Protein AF-A0A8X6HT82-F1 (afdb_monomer_lite)

Foldseek 3Di:
DDDDPDDDPPPPDPPPPDDPDDDDPDDALVVCQPAADPAQADEDECVVPPDPVSVVSNVVNYPDPNNYPYYHD

Radius of gyration: 21.94 Å; chains: 1; bounding box: 26×40×66 Å

Structure (mmCIF, N/CA/C/O backbone):
data_AF-A0A8X6HT82-F1
#
_entry.id   AF-A0A8X6HT82-F1
#
loop_
_atom_site.group_PDB
_atom_site.id
_atom_site.type_symbol
_atom_site.label_atom_id
_atom_site.label_alt_id
_atom_site.label_comp_id
_atom_site.label_asym_id
_atom_site.label_entity_id
_atom_site.label_seq_id
_atom_site.pdbx_PDB_ins_code
_atom_site.Cartn_x
_atom_site.Cartn_y
_atom_site.Cartn_z
_atom_site.occupancy
_atom_site.B_iso_or_equiv
_atom_site.auth_seq_id
_atom_site.auth_comp_id
_atom_site.auth_asym_id
_atom_site.auth_atom_id
_atom_site.pdbx_PDB_model_num
ATOM 1 N N . MET A 1 1 ? 9.622 31.147 -56.795 1.00 50.81 1 MET A N 1
ATOM 2 C CA . MET A 1 1 ? 9.305 29.751 -56.427 1.00 50.81 1 MET A CA 1
ATOM 3 C C . MET A 1 1 ? 10.146 29.426 -55.211 1.00 50.81 1 MET A C 1
ATOM 5 O O . MET A 1 1 ? 11.339 29.198 -55.360 1.00 50.81 1 MET A O 1
ATOM 9 N N . ASP A 1 2 ? 9.557 29.530 -54.023 1.00 50.75 2 ASP A N 1
ATOM 10 C CA . ASP A 1 2 ? 10.263 29.269 -52.767 1.00 50.75 2 ASP A CA 1
ATOM 11 C C . ASP A 1 2 ? 10.470 27.764 -52.550 1.00 50.75 2 ASP A C 1
ATOM 13 O O . ASP A 1 2 ? 9.604 26.963 -52.921 1.00 50.75 2 ASP A O 1
ATOM 17 N N . PRO A 1 3 ? 11.601 27.346 -51.958 1.00 58.66 3 PRO A N 1
ATOM 18 C CA . PRO A 1 3 ? 11.881 25.939 -51.744 1.00 58.66 3 PRO A CA 1
ATOM 19 C C . PRO A 1 3 ? 10.974 25.373 -50.644 1.00 58.66 3 PRO A C 1
ATOM 21 O O . PRO A 1 3 ? 10.872 25.911 -49.541 1.00 58.66 3 PRO A O 1
ATOM 24 N N . VAL A 1 4 ? 10.324 24.248 -50.953 1.00 64.94 4 VAL A N 1
ATOM 25 C CA . VAL A 1 4 ? 9.454 23.501 -50.037 1.00 64.94 4 VAL A CA 1
ATOM 26 C C . VAL A 1 4 ? 10.242 23.105 -48.785 1.00 64.94 4 VAL A C 1
ATOM 28 O O . VAL A 1 4 ? 11.169 22.294 -48.837 1.00 64.94 4 VAL A O 1
ATOM 31 N N . LYS A 1 5 ? 9.860 23.679 -47.640 1.00 61.78 5 LYS A N 1
ATOM 32 C CA . LYS A 1 5 ? 10.444 23.394 -46.326 1.00 61.78 5 LYS A CA 1
ATOM 33 C C . LYS A 1 5 ? 10.079 21.957 -45.927 1.00 61.78 5 LYS A C 1
ATOM 35 O O . LYS A 1 5 ? 8.958 21.690 -45.503 1.00 61.78 5 LYS A O 1
ATOM 40 N N . LYS A 1 6 ? 11.010 21.011 -46.089 1.00 59.81 6 LYS A N 1
ATOM 41 C CA . LYS A 1 6 ? 10.839 19.632 -45.605 1.00 59.81 6 LYS A CA 1
ATOM 42 C C . LYS A 1 6 ? 10.811 19.637 -44.077 1.00 59.81 6 LYS A C 1
ATOM 44 O O . LYS A 1 6 ? 11.840 19.827 -43.434 1.00 59.81 6 LYS A O 1
ATOM 49 N N . VAL A 1 7 ? 9.631 19.429 -43.499 1.00 63.16 7 VAL A N 1
ATOM 50 C CA . VAL A 1 7 ? 9.478 19.183 -42.062 1.00 63.16 7 VAL A CA 1
ATOM 51 C C . VAL A 1 7 ? 9.880 17.735 -41.796 1.00 63.16 7 VAL A C 1
ATOM 53 O O . VAL A 1 7 ? 9.178 16.799 -42.172 1.00 63.16 7 VAL A O 1
ATOM 56 N N . MET A 1 8 ? 11.044 17.549 -41.182 1.00 55.16 8 MET A N 1
ATOM 57 C CA . MET A 1 8 ? 11.505 16.250 -40.702 1.00 55.16 8 MET A CA 1
ATOM 58 C C . MET A 1 8 ? 10.797 15.945 -39.380 1.00 55.16 8 MET A C 1
ATOM 60 O O . MET A 1 8 ? 11.184 16.459 -38.334 1.00 55.16 8 MET A O 1
ATOM 64 N N . ILE A 1 9 ? 9.751 15.119 -39.419 1.00 62.84 9 ILE A N 1
ATOM 65 C CA . ILE A 1 9 ? 9.130 14.583 -38.203 1.00 62.84 9 ILE A CA 1
ATOM 66 C C . ILE A 1 9 ? 10.047 13.465 -37.692 1.00 62.84 9 ILE A C 1
ATOM 68 O O . ILE A 1 9 ? 10.038 12.351 -38.216 1.00 62.84 9 ILE A O 1
ATOM 72 N N . GLN A 1 10 ? 10.884 13.767 -36.696 1.00 53.47 10 GLN A N 1
ATOM 73 C CA . GLN A 1 10 ? 11.645 12.744 -35.979 1.00 53.47 10 GLN A CA 1
ATOM 74 C C . GLN A 1 10 ? 10.680 11.919 -35.125 1.00 53.47 10 GLN A C 1
ATOM 76 O O . GLN A 1 10 ? 10.320 12.298 -34.014 1.00 53.47 10 GLN A O 1
ATOM 81 N N . VAL A 1 11 ? 10.262 10.768 -35.650 1.00 59.66 11 VAL A N 1
ATOM 82 C CA . VAL A 1 11 ? 9.575 9.745 -34.859 1.00 59.66 11 VAL A CA 1
ATOM 83 C C . VAL A 1 11 ? 10.620 9.116 -33.941 1.00 59.66 11 VAL A C 1
ATOM 85 O O . VAL A 1 11 ? 11.403 8.266 -34.370 1.00 59.66 11 VAL A O 1
ATOM 88 N N . GLN A 1 12 ? 10.670 9.561 -32.684 1.00 58.12 12 GLN A N 1
ATOM 89 C CA . GLN A 1 12 ? 11.468 8.902 -31.653 1.00 58.12 12 GLN A CA 1
ATOM 90 C C . GLN A 1 12 ? 10.907 7.494 -31.435 1.00 58.12 12 GLN A C 1
ATOM 92 O O . GLN A 1 12 ? 9.912 7.293 -30.742 1.00 58.12 12 GLN A O 1
ATOM 97 N N . ARG A 1 13 ? 11.533 6.498 -32.066 1.00 55.31 13 ARG A N 1
ATOM 98 C CA . ARG A 1 13 ? 11.290 5.094 -31.743 1.00 55.31 13 ARG A CA 1
ATOM 99 C C . ARG A 1 13 ? 11.871 4.845 -30.358 1.00 55.31 13 ARG A C 1
ATOM 101 O O . ARG A 1 13 ? 13.084 4.914 -30.181 1.00 55.31 13 ARG A O 1
ATOM 108 N N . ASN A 1 14 ? 11.008 4.573 -29.387 1.00 55.78 14 ASN A N 1
ATOM 109 C CA . ASN A 1 14 ? 11.429 4.075 -28.086 1.00 55.78 14 ASN A CA 1
ATOM 110 C C . ASN A 1 14 ? 12.119 2.718 -28.338 1.00 55.78 14 ASN A C 1
ATOM 112 O O . ASN A 1 14 ? 11.469 1.758 -28.738 1.00 55.78 14 ASN A O 1
ATOM 116 N N . LEU A 1 15 ? 13.452 2.663 -28.236 1.00 56.97 15 LEU A N 1
ATOM 117 C CA . LEU A 1 15 ? 14.282 1.519 -28.661 1.00 56.97 15 LEU A CA 1
ATOM 118 C C . LEU A 1 15 ? 14.126 0.268 -27.780 1.00 56.97 15 LEU A C 1
ATOM 120 O O . LEU A 1 15 ? 14.704 -0.773 -28.078 1.00 56.97 15 LEU A O 1
ATOM 124 N N . LYS A 1 16 ? 13.343 0.350 -26.704 1.00 61.44 16 LYS A N 1
ATOM 125 C CA . LYS A 1 16 ? 12.936 -0.811 -25.919 1.00 61.44 16 LYS A CA 1
ATOM 126 C C . LYS A 1 16 ? 11.651 -1.347 -26.533 1.00 61.44 16 LYS A C 1
ATOM 128 O O . LYS A 1 16 ? 10.579 -0.817 -26.268 1.00 61.44 16 LYS A O 1
ATOM 133 N N . GLY A 1 17 ? 11.762 -2.364 -27.384 1.00 58.44 17 GLY A N 1
ATOM 134 C CA . GLY A 1 17 ? 10.624 -3.102 -27.948 1.00 58.44 17 GLY A CA 1
ATOM 135 C C . GLY A 1 17 ? 9.880 -3.938 -26.900 1.00 58.44 17 GLY A C 1
ATOM 136 O O . GLY A 1 17 ? 9.584 -5.102 -27.139 1.00 58.44 17 GLY A O 1
ATOM 137 N N . GLU A 1 18 ? 9.641 -3.373 -25.720 1.00 73.00 18 GLU A N 1
ATOM 138 C CA . GLU A 1 18 ? 8.942 -4.014 -24.618 1.00 73.00 18 GLU A CA 1
ATOM 139 C C . GLU A 1 18 ? 7.451 -3.700 -24.725 1.00 73.00 18 GLU A C 1
ATOM 141 O O . GLU A 1 18 ? 7.042 -2.586 -25.064 1.00 73.00 18 GLU A O 1
ATOM 146 N N . PHE A 1 19 ? 6.631 -4.711 -24.457 1.00 80.88 19 PHE A N 1
ATOM 147 C CA . PHE A 1 19 ? 5.187 -4.556 -24.414 1.00 80.88 19 PHE A CA 1
ATOM 148 C C . PHE A 1 19 ? 4.830 -3.553 -23.299 1.00 80.88 19 PHE A C 1
ATOM 150 O O . PHE A 1 19 ? 5.262 -3.754 -22.164 1.00 80.88 19 PHE A O 1
ATOM 157 N N . PRO A 1 20 ? 4.077 -2.470 -23.578 1.00 78.44 20 PRO A N 1
ATOM 158 C CA . PRO A 1 20 ? 3.896 -1.343 -22.656 1.00 78.44 20 PRO A CA 1
ATOM 159 C C . PRO A 1 20 ? 2.862 -1.634 -21.555 1.00 78.44 20 PRO A C 1
ATOM 161 O O . PRO A 1 20 ? 2.088 -0.764 -21.165 1.00 78.44 20 PRO A O 1
ATOM 164 N N . ILE A 1 21 ? 2.812 -2.877 -21.081 1.00 82.94 21 ILE A N 1
ATOM 165 C CA . ILE A 1 21 ? 1.917 -3.343 -20.028 1.00 82.94 21 ILE A CA 1
ATOM 166 C C . ILE A 1 21 ? 2.743 -4.218 -19.094 1.00 82.94 21 ILE A C 1
ATOM 168 O O . ILE A 1 21 ? 3.405 -5.160 -19.527 1.00 82.94 21 ILE A O 1
ATOM 172 N N . VAL A 1 22 ? 2.673 -3.909 -17.805 1.00 83.94 22 VAL A N 1
ATOM 173 C CA . VAL A 1 22 ? 3.279 -4.696 -16.731 1.00 83.94 22 VAL A CA 1
ATOM 174 C C . VAL A 1 22 ? 2.183 -5.199 -15.801 1.00 83.94 22 VAL A C 1
ATOM 176 O O . VAL A 1 22 ? 1.144 -4.558 -15.650 1.00 83.94 22 VAL A O 1
ATOM 179 N N . VAL A 1 23 ? 2.404 -6.357 -15.182 1.00 85.06 23 VAL A N 1
ATOM 180 C CA . VAL A 1 23 ? 1.497 -6.871 -14.150 1.00 85.06 23 VAL A CA 1
ATOM 181 C C . VAL A 1 23 ? 1.506 -5.928 -12.944 1.00 85.06 23 VAL A C 1
ATOM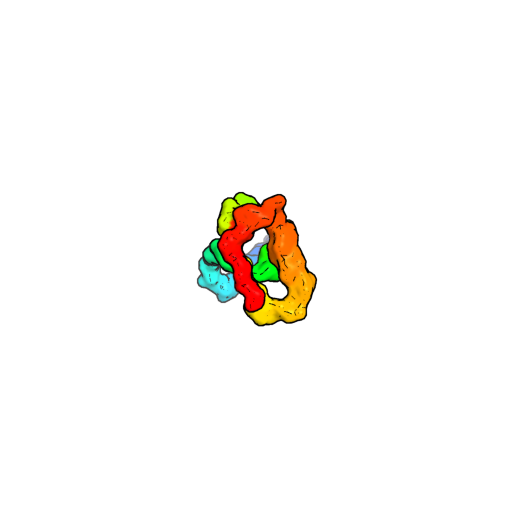 183 O O . VAL A 1 23 ? 2.565 -5.617 -12.407 1.00 85.06 23 VAL A O 1
ATOM 186 N N . GLY A 1 24 ? 0.324 -5.453 -12.548 1.00 84.81 24 GLY A N 1
ATOM 187 C CA . GLY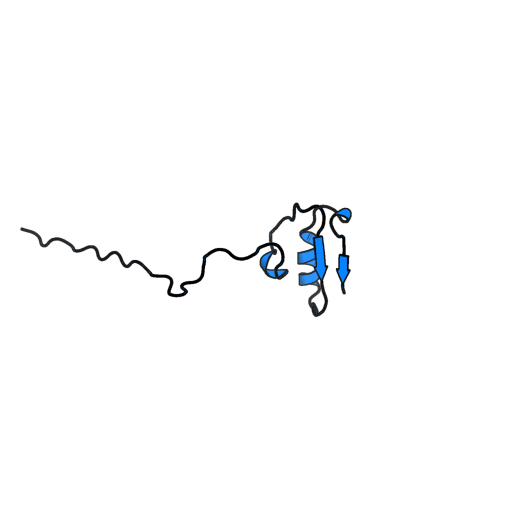 A 1 24 ? 0.158 -4.422 -11.515 1.00 84.81 24 GLY A CA 1
ATOM 188 C C . GLY A 1 24 ? -0.255 -4.938 -10.135 1.00 84.81 24 GLY A C 1
ATOM 189 O O . GLY A 1 24 ? -0.480 -4.131 -9.245 1.00 84.81 24 GLY A O 1
ATOM 190 N N . PHE A 1 25 ? -0.371 -6.257 -9.940 1.00 86.88 25 PHE A N 1
ATOM 191 C CA . PHE A 1 25 ? -0.860 -6.841 -8.679 1.00 86.88 25 PHE A CA 1
ATOM 192 C C . PHE A 1 25 ? 0.107 -6.673 -7.500 1.00 86.88 25 PHE A C 1
ATOM 194 O O . PHE A 1 25 ? -0.304 -6.726 -6.347 1.00 86.88 25 PHE A O 1
ATOM 201 N N . ALA A 1 26 ? 1.402 -6.520 -7.783 1.00 89.94 26 ALA A N 1
ATOM 202 C CA . ALA A 1 26 ? 2.439 -6.343 -6.779 1.00 89.94 26 ALA A CA 1
ATOM 203 C C . ALA A 1 26 ? 3.511 -5.387 -7.301 1.00 89.94 26 ALA A C 1
ATOM 205 O O . ALA A 1 26 ? 3.827 -5.359 -8.490 1.00 89.94 26 ALA A O 1
ATOM 206 N N . GLY A 1 27 ? 4.100 -4.621 -6.391 1.00 90.38 27 GLY A N 1
ATOM 207 C CA . GLY A 1 27 ? 5.105 -3.620 -6.711 1.00 90.38 27 GLY A CA 1
ATOM 208 C C . GLY A 1 27 ? 5.873 -3.195 -5.470 1.00 90.38 27 GLY A C 1
ATOM 209 O O . GLY A 1 27 ? 5.547 -3.576 -4.346 1.00 90.38 27 GLY A O 1
ATOM 210 N N . THR A 1 28 ? 6.924 -2.409 -5.672 1.00 91.88 28 THR A N 1
ATOM 211 C CA . THR A 1 28 ? 7.674 -1.841 -4.552 1.00 91.88 28 THR A CA 1
ATOM 212 C C . THR A 1 28 ? 6.923 -0.650 -3.967 1.00 91.88 28 THR A C 1
ATOM 214 O O . THR A 1 28 ? 6.240 0.075 -4.687 1.00 91.88 28 THR A O 1
ATOM 217 N N . ILE A 1 29 ? 7.098 -0.396 -2.668 1.00 91.69 29 ILE A N 1
ATOM 218 C CA . ILE A 1 29 ? 6.426 0.708 -1.960 1.00 91.69 29 ILE A CA 1
ATOM 219 C C . ILE A 1 29 ? 6.649 2.058 -2.669 1.00 91.69 29 ILE A C 1
ATOM 221 O O . ILE A 1 29 ? 5.722 2.850 -2.794 1.00 91.69 29 ILE A O 1
ATOM 225 N N . HIS A 1 30 ? 7.847 2.286 -3.220 1.00 91.25 30 HIS A N 1
ATOM 226 C CA . HIS A 1 30 ? 8.181 3.487 -3.995 1.00 91.25 30 HIS A CA 1
ATOM 227 C C . HIS A 1 30 ? 7.267 3.723 -5.204 1.00 91.25 30 HIS A C 1
ATOM 229 O O . HIS A 1 30 ? 7.072 4.863 -5.608 1.00 91.25 30 HIS A O 1
ATOM 235 N N . LYS A 1 31 ? 6.744 2.658 -5.823 1.00 90.81 31 LYS A N 1
ATOM 236 C CA . LYS A 1 31 ? 5.854 2.765 -6.985 1.00 90.81 31 LYS A CA 1
ATOM 237 C C . LYS A 1 31 ? 4.414 3.070 -6.607 1.00 90.81 31 LYS A C 1
ATOM 239 O O . LYS A 1 31 ? 3.716 3.624 -7.440 1.00 90.81 31 LYS A O 1
ATOM 244 N N . PHE A 1 32 ? 4.027 2.768 -5.371 1.00 90.19 32 PHE A N 1
ATOM 245 C CA . PHE A 1 32 ? 2.709 3.084 -4.827 1.00 90.19 32 PHE A CA 1
ATOM 246 C C . PHE A 1 32 ? 2.689 4.398 -4.039 1.00 90.19 32 PHE A C 1
ATOM 248 O O . PHE A 1 32 ? 1.672 4.773 -3.459 1.00 90.19 32 PHE A O 1
ATOM 255 N N . GLN A 1 33 ? 3.816 5.110 -3.957 1.00 91.81 33 GLN A N 1
ATOM 256 C CA . GLN A 1 33 ? 3.885 6.373 -3.236 1.00 91.81 33 GLN A CA 1
ATOM 257 C C . GLN A 1 33 ? 2.965 7.409 -3.895 1.00 91.81 33 GLN A C 1
ATOM 259 O O . GLN A 1 33 ? 3.182 7.806 -5.035 1.00 91.81 33 GLN A O 1
ATOM 264 N N . GLY A 1 34 ? 1.972 7.882 -3.140 1.00 92.38 34 GLY A N 1
ATOM 265 C CA . GLY A 1 34 ? 0.951 8.812 -3.634 1.00 92.38 34 GLY A CA 1
ATOM 266 C C . GLY A 1 34 ? -0.389 8.149 -3.953 1.00 92.38 34 GLY A C 1
ATOM 267 O O . GLY A 1 34 ? -1.391 8.855 -4.012 1.00 92.38 34 GLY A O 1
ATOM 268 N N . A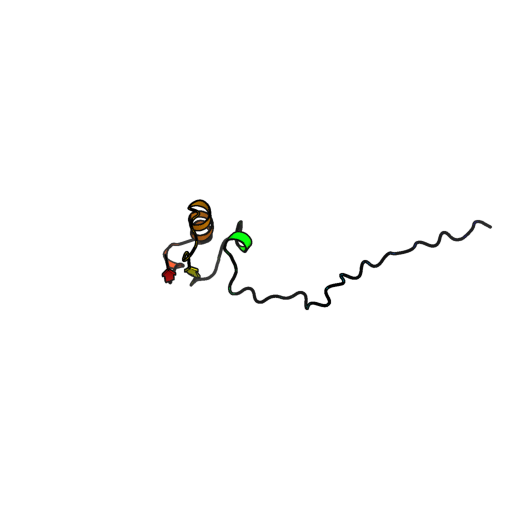SP A 1 35 ? -0.440 6.818 -4.039 1.00 92.06 35 ASP A N 1
ATOM 269 C CA . ASP A 1 35 ? -1.673 6.092 -4.352 1.00 92.06 35 ASP A CA 1
ATOM 270 C C . ASP A 1 35 ? -2.603 5.961 -3.142 1.00 92.06 35 ASP A C 1
ATOM 272 O O . ASP A 1 35 ? -2.197 6.101 -1.988 1.00 92.06 35 ASP A O 1
ATOM 276 N N . THR A 1 36 ? -3.870 5.658 -3.403 1.00 95.00 36 THR A N 1
ATOM 277 C CA . THR A 1 36 ? -4.808 5.143 -2.401 1.00 95.00 36 THR A CA 1
ATOM 278 C C . THR A 1 36 ? -5.259 3.773 -2.880 1.00 95.00 36 THR A C 1
ATOM 280 O O . THR A 1 36 ? -5.764 3.656 -3.992 1.00 95.00 36 THR A O 1
ATOM 283 N N . MET A 1 37 ? -5.023 2.736 -2.078 1.00 92.44 37 MET A N 1
ATOM 284 C CA . MET A 1 37 ? -5.373 1.368 -2.447 1.00 92.44 37 MET A CA 1
ATOM 285 C C . MET A 1 37 ? -6.823 1.077 -2.066 1.00 92.44 37 MET A C 1
ATOM 287 O O . MET A 1 37 ? 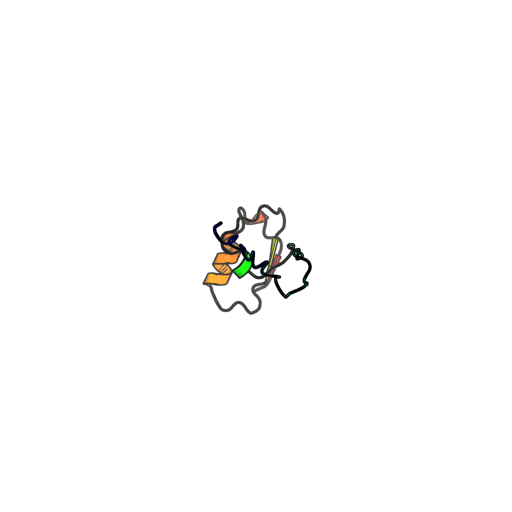-7.210 1.109 -0.890 1.00 92.44 37 MET A O 1
ATOM 291 N N . ASP A 1 38 ? -7.624 0.796 -3.088 1.00 92.00 38 ASP A N 1
ATOM 292 C CA . ASP A 1 38 ? -9.048 0.505 -2.951 1.00 92.00 38 ASP A CA 1
ATOM 293 C C . ASP A 1 38 ? -9.342 -0.990 -2.773 1.00 92.00 38 ASP A C 1
ATOM 295 O O . ASP A 1 38 ? -10.484 -1.339 -2.487 1.00 92.00 38 ASP A O 1
ATOM 299 N N . ASP A 1 39 ? -8.328 -1.850 -2.885 1.00 91.38 39 ASP A N 1
ATOM 300 C CA . ASP A 1 39 ? -8.455 -3.299 -2.736 1.00 91.38 39 ASP A CA 1
ATOM 301 C C . ASP A 1 39 ? -8.865 -3.716 -1.316 1.00 91.38 39 ASP A C 1
ATOM 303 O O . ASP A 1 39 ? -8.382 -3.178 -0.316 1.00 91.38 39 ASP A O 1
ATOM 307 N N . ASP A 1 40 ? -9.722 -4.733 -1.220 1.00 92.56 40 ASP A N 1
ATOM 308 C CA . ASP A 1 40 ? -10.229 -5.239 0.062 1.00 92.56 40 ASP A CA 1
ATOM 309 C C . ASP A 1 40 ? -9.180 -6.027 0.862 1.00 92.56 40 ASP A C 1
ATOM 311 O O . ASP A 1 40 ? -9.306 -6.163 2.078 1.00 92.56 40 ASP A O 1
ATOM 315 N N . ALA A 1 41 ? -8.154 -6.562 0.194 1.00 92.88 41 ALA A N 1
ATOM 316 C CA . ALA A 1 41 ? -7.138 -7.414 0.801 1.00 92.88 41 ALA A CA 1
ATOM 317 C C . ALA A 1 41 ? -5.742 -7.081 0.264 1.00 92.88 41 ALA A C 1
ATOM 319 O O . ALA A 1 41 ? -5.392 -7.408 -0.868 1.00 92.88 41 ALA A O 1
ATOM 320 N N . ILE A 1 42 ? -4.925 -6.459 1.110 1.00 94.44 42 ILE A N 1
ATOM 321 C CA . ILE A 1 42 ? -3.581 -5.983 0.797 1.00 94.44 42 ILE A CA 1
ATOM 322 C C . ILE A 1 42 ? -2.590 -6.674 1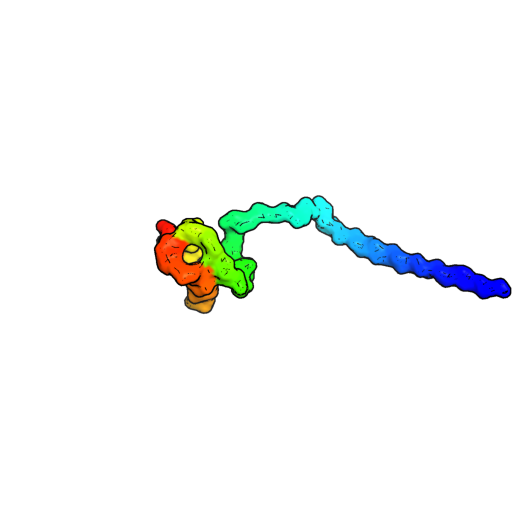.733 1.00 94.44 42 ILE A C 1
ATOM 324 O O . ILE A 1 42 ? -2.709 -6.625 2.960 1.00 94.44 42 ILE A O 1
ATOM 328 N N . ALA A 1 43 ? -1.596 -7.327 1.140 1.00 94.56 43 ALA A N 1
ATOM 329 C CA . ALA A 1 43 ? -0.477 -7.923 1.855 1.00 94.56 43 ALA A CA 1
ATOM 330 C C . ALA A 1 43 ? 0.747 -7.011 1.737 1.00 94.56 43 ALA A C 1
ATOM 332 O O . ALA A 1 43 ? 1.092 -6.572 0.640 1.00 94.56 43 ALA A O 1
ATOM 333 N N . MET A 1 44 ? 1.425 -6.748 2.855 1.00 94.69 44 MET A N 1
ATOM 334 C CA . MET A 1 44 ? 2.648 -5.944 2.868 1.00 94.69 44 MET A CA 1
ATOM 335 C C . MET A 1 44 ? 3.802 -6.738 3.466 1.00 94.69 44 MET A C 1
ATOM 337 O O . MET A 1 44 ? 3.665 -7.410 4.489 1.00 94.69 44 MET A O 1
ATOM 341 N N . ASN A 1 45 ? 4.962 -6.635 2.826 1.00 93.81 45 ASN A N 1
ATOM 342 C CA . ASN A 1 45 ? 6.194 -7.246 3.296 1.00 93.81 45 ASN A CA 1
ATOM 343 C C . ASN A 1 45 ? 7.248 -6.157 3.500 1.00 93.81 45 ASN A C 1
ATOM 345 O O . ASN A 1 45 ? 7.676 -5.513 2.543 1.00 93.81 45 ASN A O 1
ATOM 349 N N . PHE A 1 46 ? 7.641 -5.957 4.753 1.00 92.75 46 PHE A N 1
ATOM 350 C CA . PHE A 1 46 ? 8.671 -5.016 5.174 1.00 92.75 46 PHE A CA 1
ATOM 351 C C . PHE A 1 46 ? 10.026 -5.679 5.406 1.00 92.75 46 PHE A C 1
ATOM 353 O O . PHE A 1 46 ? 10.965 -4.984 5.784 1.00 92.75 46 PHE A O 1
ATOM 360 N N . ASN A 1 47 ? 10.171 -6.974 5.109 1.00 89.50 47 ASN A N 1
ATOM 361 C CA . ASN A 1 47 ? 11.447 -7.662 5.231 1.00 89.50 47 ASN A CA 1
ATOM 362 C C . ASN A 1 47 ? 12.514 -6.957 4.373 1.00 89.50 47 ASN A C 1
ATOM 364 O O . ASN A 1 47 ? 12.381 -6.818 3.155 1.00 89.50 47 ASN A O 1
ATOM 368 N N . GLY A 1 48 ? 13.573 -6.480 5.026 1.00 82.06 48 GLY A N 1
ATOM 369 C CA . GLY A 1 48 ? 14.641 -5.697 4.399 1.00 82.06 48 GLY A CA 1
ATOM 370 C C . GLY A 1 48 ? 14.384 -4.185 4.328 1.00 82.06 48 GLY A C 1
ATOM 371 O O . GLY A 1 48 ? 15.293 -3.438 3.960 1.00 82.06 48 GLY A O 1
ATOM 372 N N . SER A 1 49 ? 13.206 -3.707 4.735 1.00 85.62 49 SER A N 1
ATOM 373 C CA . SER A 1 49 ? 12.901 -2.282 4.856 1.00 85.62 49 SER A CA 1
ATOM 374 C C . SER A 1 49 ? 13.482 -1.731 6.157 1.00 85.62 49 SER A C 1
ATOM 376 O O . SER A 1 49 ? 12.934 -1.910 7.240 1.00 85.62 49 SER A O 1
ATOM 378 N N . ARG A 1 50 ? 14.625 -1.050 6.054 1.00 84.56 50 ARG A N 1
ATOM 379 C CA . ARG A 1 50 ? 15.298 -0.407 7.201 1.00 84.56 50 ARG A CA 1
ATOM 380 C C . ARG A 1 50 ? 14.877 1.044 7.421 1.00 84.56 50 ARG A C 1
ATOM 382 O O . ARG A 1 50 ? 15.254 1.644 8.422 1.00 84.56 50 ARG A O 1
ATOM 389 N N . ASP A 1 51 ? 14.130 1.605 6.477 1.00 90.44 51 ASP A N 1
ATOM 390 C CA . ASP A 1 51 ? 13.654 2.980 6.528 1.00 90.44 51 ASP A CA 1
ATOM 391 C C . ASP A 1 51 ? 12.212 3.022 7.045 1.00 90.44 51 ASP A C 1
ATOM 393 O O . ASP A 1 51 ? 11.282 2.494 6.427 1.00 90.44 51 ASP A O 1
ATOM 397 N N . LEU A 1 52 ? 12.035 3.681 8.187 1.00 89.56 52 LEU A N 1
ATOM 398 C CA . LEU A 1 52 ? 10.737 3.892 8.825 1.00 89.56 52 LEU A CA 1
ATOM 399 C C . LEU A 1 52 ? 9.781 4.695 7.934 1.00 89.56 52 LEU A C 1
ATOM 401 O O . LEU A 1 52 ? 8.574 4.450 7.956 1.00 89.56 52 LEU A O 1
ATOM 405 N N . ASN A 1 53 ? 10.300 5.609 7.109 1.00 93.31 53 ASN A N 1
ATOM 406 C CA . ASN A 1 53 ? 9.475 6.412 6.207 1.00 93.31 53 ASN A CA 1
ATOM 407 C C . ASN A 1 53 ? 8.846 5.552 5.106 1.00 93.31 53 ASN A C 1
ATOM 409 O O . ASN A 1 53 ? 7.719 5.812 4.683 1.00 93.31 53 ASN A O 1
ATOM 413 N N . LEU A 1 54 ? 9.538 4.496 4.669 1.00 91.88 54 LEU A N 1
ATOM 414 C CA . LEU A 1 54 ? 9.023 3.530 3.698 1.00 91.88 54 LEU A CA 1
ATOM 415 C C . LEU A 1 54 ? 7.887 2.694 4.287 1.00 91.88 54 LEU A C 1
ATOM 417 O O . LEU A 1 54 ? 6.850 2.530 3.646 1.00 91.88 54 LEU A O 1
ATOM 421 N N . VAL A 1 55 ? 8.039 2.236 5.530 1.00 92.69 55 VAL A N 1
ATOM 422 C CA . VAL A 1 55 ? 6.977 1.506 6.240 1.00 92.69 55 VAL A CA 1
ATOM 423 C C . VAL A 1 55 ? 5.738 2.390 6.397 1.00 92.69 55 VAL A C 1
ATOM 425 O O . VAL A 1 55 ? 4.633 1.979 6.047 1.00 92.69 55 VAL A O 1
ATOM 428 N N . TYR A 1 56 ? 5.920 3.642 6.829 1.00 94.06 56 TYR A N 1
ATOM 429 C CA . TYR A 1 56 ? 4.828 4.614 6.915 1.00 94.06 56 TYR A CA 1
ATOM 430 C C . TYR A 1 56 ? 4.169 4.882 5.554 1.00 94.06 56 TYR A C 1
ATOM 432 O O . TYR A 1 56 ? 2.941 4.930 5.442 1.00 94.06 56 TYR A O 1
ATOM 440 N N . THR A 1 57 ? 4.969 5.029 4.498 1.00 94.56 57 THR A N 1
ATOM 441 C CA . THR A 1 57 ? 4.455 5.267 3.144 1.00 94.56 57 THR A CA 1
ATOM 442 C C . THR A 1 57 ? 3.538 4.133 2.702 1.00 94.56 57 THR A C 1
ATOM 444 O O . THR A 1 57 ? 2.453 4.417 2.207 1.00 94.56 57 THR A O 1
ATOM 447 N N . ALA A 1 58 ? 3.915 2.874 2.940 1.00 93.75 58 ALA A N 1
ATOM 448 C CA . ALA A 1 58 ? 3.079 1.719 2.616 1.00 93.75 58 ALA A CA 1
ATOM 449 C C . ALA A 1 58 ? 1.792 1.670 3.450 1.00 93.75 58 ALA A C 1
ATOM 451 O O . ALA A 1 58 ? 0.701 1.565 2.895 1.00 93.75 58 ALA A O 1
ATOM 452 N N . LEU A 1 59 ? 1.906 1.807 4.775 1.00 94.62 59 LEU A N 1
ATOM 453 C CA . LEU A 1 59 ? 0.754 1.748 5.680 1.00 94.62 59 LEU A CA 1
ATOM 454 C C . LEU A 1 59 ? -0.244 2.886 5.427 1.00 94.62 59 LEU A C 1
ATOM 456 O O . LEU A 1 59 ? -1.440 2.705 5.614 1.00 94.62 59 LEU A O 1
ATOM 460 N N . SER A 1 60 ? 0.218 4.046 4.959 1.00 95.56 60 SER A N 1
ATOM 461 C CA . SER A 1 60 ? -0.658 5.176 4.618 1.00 95.56 60 SER A CA 1
ATOM 462 C C . SER A 1 60 ? -1.391 5.030 3.280 1.00 95.56 60 SER A C 1
ATOM 464 O O . SER A 1 60 ? -2.163 5.920 2.932 1.00 95.56 60 SER A O 1
ATOM 466 N N . ARG A 1 61 ? -1.161 3.955 2.508 1.00 95.06 61 ARG A N 1
ATOM 467 C CA . ARG A 1 61 ? -1.897 3.715 1.253 1.00 95.06 61 ARG A CA 1
ATOM 468 C C . ARG A 1 61 ? -3.266 3.078 1.483 1.00 95.06 61 ARG A C 1
ATOM 470 O O . ARG A 1 61 ? -4.118 3.169 0.603 1.00 95.06 61 ARG A O 1
ATOM 477 N N . VAL A 1 62 ? -3.480 2.431 2.631 1.00 95.56 62 VAL A N 1
ATOM 478 C CA . VAL A 1 62 ? -4.765 1.801 2.960 1.00 95.56 62 VAL A CA 1
ATOM 479 C C . VAL A 1 62 ? -5.716 2.799 3.611 1.00 95.56 62 VAL A C 1
ATOM 481 O O . VAL A 1 62 ? -5.304 3.673 4.372 1.00 95.56 62 VAL A O 1
ATOM 484 N N . LYS A 1 63 ? -7.011 2.652 3.332 1.00 95.94 63 LYS A N 1
ATOM 485 C CA . LYS A 1 63 ? -8.087 3.468 3.914 1.00 95.94 63 LYS A CA 1
ATOM 486 C C . LYS A 1 63 ? -8.542 2.928 5.270 1.00 95.94 63 LYS A C 1
ATOM 488 O O . LYS A 1 63 ? -9.048 3.681 6.097 1.00 95.94 63 LYS A O 1
ATOM 493 N N . SER A 1 64 ? -8.388 1.625 5.495 1.00 95.00 64 SER A N 1
ATOM 494 C CA . SER A 1 64 ? -8.763 0.943 6.731 1.00 95.00 64 SER A CA 1
ATOM 495 C C . SER A 1 64 ? -7.761 -0.145 7.085 1.00 95.00 64 SER A C 1
ATOM 497 O O . SER A 1 64 ? -7.255 -0.849 6.212 1.00 95.00 64 SER A O 1
ATOM 499 N N . ILE A 1 65 ? -7.534 -0.340 8.385 1.00 93.19 65 ILE A N 1
ATOM 500 C CA . ILE A 1 65 ? -6.674 -1.415 8.892 1.00 93.19 65 ILE A CA 1
ATOM 501 C C . ILE A 1 65 ? -7.182 -2.805 8.489 1.00 93.19 65 ILE A C 1
ATOM 503 O O . ILE A 1 65 ? -6.381 -3.709 8.287 1.00 93.19 65 ILE A O 1
ATOM 507 N N . ASN A 1 66 ? -8.496 -2.957 8.293 1.00 94.94 66 ASN A N 1
ATOM 508 C CA . ASN A 1 66 ? -9.111 -4.223 7.890 1.00 94.94 66 ASN A CA 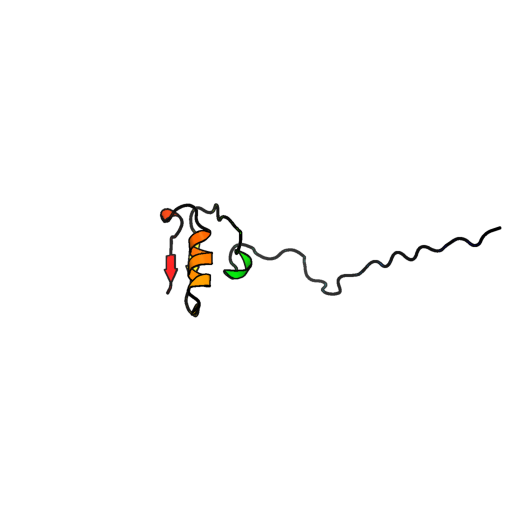1
ATOM 509 C C . ASN A 1 66 ? -8.716 -4.657 6.472 1.00 94.94 66 ASN A C 1
ATOM 511 O O . ASN A 1 66 ? -8.861 -5.831 6.151 1.00 94.94 66 ASN A O 1
ATOM 515 N N . GLN A 1 67 ? -8.219 -3.735 5.638 1.00 95.50 67 GLN A N 1
ATOM 516 C CA . GLN A 1 67 ? -7.692 -4.082 4.317 1.00 95.50 67 GLN A CA 1
ATOM 517 C C . GLN A 1 67 ? -6.350 -4.817 4.420 1.00 95.50 67 GLN A C 1
ATOM 519 O O . GLN A 1 67 ? -5.943 -5.486 3.478 1.00 95.50 67 GLN A O 1
ATOM 524 N N . ILE A 1 68 ? -5.633 -4.703 5.543 1.00 95.38 68 ILE A N 1
ATOM 525 C CA . ILE A 1 68 ? -4.331 -5.344 5.723 1.00 95.38 68 ILE A CA 1
ATOM 526 C C . ILE A 1 68 ? -4.546 -6.786 6.184 1.00 95.38 68 ILE A C 1
ATOM 528 O O . ILE A 1 68 ? -4.882 -7.038 7.339 1.00 95.38 68 ILE A O 1
ATOM 532 N N . VAL A 1 69 ? -4.312 -7.743 5.285 1.00 95.50 69 VAL A N 1
ATOM 533 C CA . VAL A 1 69 ? -4.545 -9.174 5.561 1.00 95.50 69 VAL A CA 1
ATOM 534 C C . VAL A 1 69 ? -3.286 -9.928 5.981 1.00 95.50 69 VAL A C 1
ATOM 536 O O . VAL A 1 69 ? -3.375 -10.990 6.594 1.00 95.50 69 VAL A O 1
ATOM 539 N N . ALA A 1 70 ? -2.105 -9.395 5.664 1.00 90.19 70 ALA A N 1
ATOM 540 C CA . ALA A 1 70 ? -0.828 -9.987 6.040 1.00 90.19 70 ALA A CA 1
ATOM 541 C C . ALA A 1 70 ? 0.252 -8.911 6.181 1.00 90.19 70 ALA A C 1
ATOM 543 O O . ALA A 1 70 ? 0.378 -8.031 5.325 1.00 90.19 70 ALA A O 1
ATOM 544 N N . LEU A 1 71 ? 1.049 -9.026 7.244 1.00 88.88 71 LEU A N 1
ATOM 545 C CA . LEU A 1 71 ? 2.221 -8.196 7.504 1.00 88.88 71 LEU A CA 1
ATOM 546 C C . LEU A 1 71 ? 3.412 -9.090 7.825 1.00 88.88 71 LEU A C 1
ATOM 548 O O . LEU A 1 71 ? 3.352 -9.909 8.742 1.00 88.88 71 LEU A O 1
ATOM 552 N N . GLN A 1 72 ? 4.501 -8.896 7.091 1.00 87.56 72 GLN A N 1
ATOM 553 C CA . GLN A 1 72 ? 5.803 -9.455 7.430 1.00 87.56 72 GLN A CA 1
ATOM 554 C C . GLN A 1 72 ? 6.753 -8.307 7.768 1.00 87.56 72 GLN A C 1
ATOM 556 O O . GLN A 1 72 ? 6.821 -7.338 7.014 1.00 87.56 72 GLN A O 1
ATOM 561 N N . LEU A 1 73 ? 7.438 -8.410 8.908 1.00 77.44 73 LEU A N 1
ATOM 562 C CA . LEU A 1 73 ? 8.419 -7.431 9.386 1.00 77.44 73 LEU A CA 1
ATOM 563 C C . LEU A 1 73 ? 9.836 -7.836 8.973 1.00 77.44 73 LEU A C 1
ATOM 565 O O . LEU A 1 73 ? 10.126 -9.055 9.004 1.00 77.44 73 LEU A O 1
#

Sequence (73 aa):
MDPVKKVMIQVQRNLKGEFPIVVGFAGTIHKFQGDTMDDDAIAMNFNGSRDLNLVYTALSRVKSINQIVALQL

Organism: Trichonephila clavata (NCBI:txid2740835)

InterPro domains:
  IPR027417 P-loop containing nucleoside triphosphate hydrolase [SSF52540] (17-69)

Secondary structure (DSSP, 8-state):
--------------S----S----SS--GGGSTT--B--S-EEEE-TT---HHHHHHHHTTBS-GGGEEEEE-

pLDDT: mean 82.94, std 14.54, range [50.75, 95.94]